Protein AF-A0A847LT95-F1 (afdb_monomer_lite)

Structure (mmCIF, N/CA/C/O backbone):
data_AF-A0A847LT95-F1
#
_entry.id   AF-A0A847LT95-F1
#
loop_
_atom_site.group_PDB
_atom_site.id
_atom_site.type_symbol
_atom_site.label_atom_id
_atom_site.label_alt_id
_atom_site.label_comp_id
_atom_site.label_asym_id
_atom_site.label_entity_id
_atom_site.label_seq_id
_atom_site.pdbx_PDB_ins_code
_atom_site.Cartn_x
_atom_site.Cartn_y
_atom_site.Cartn_z
_atom_site.occupancy
_atom_site.B_iso_or_equiv
_atom_site.auth_seq_id
_atom_site.auth_comp_id
_atom_site.auth_asym_id
_atom_site.auth_atom_id
_atom_site.pdbx_PDB_model_num
ATOM 1 N N . LYS A 1 1 ? 7.673 -4.210 -19.258 1.00 51.88 1 LYS A N 1
ATOM 2 C CA . LYS A 1 1 ? 8.351 -4.166 -17.947 1.00 51.88 1 LYS A CA 1
ATOM 3 C C . LYS A 1 1 ? 7.719 -5.284 -17.146 1.00 51.88 1 LYS A C 1
ATOM 5 O O . LYS A 1 1 ? 6.495 -5.329 -17.137 1.00 51.88 1 LYS A O 1
ATOM 10 N N . ASP A 1 2 ? 8.511 -6.212 -16.628 1.00 58.94 2 ASP A N 1
ATOM 11 C CA . ASP A 1 2 ? 7.971 -7.296 -15.812 1.00 58.94 2 ASP A CA 1
ATOM 12 C C . ASP A 1 2 ? 7.522 -6.735 -14.462 1.00 58.94 2 ASP A C 1
ATOM 14 O O . ASP A 1 2 ? 8.050 -5.722 -13.999 1.00 58.94 2 ASP A O 1
ATOM 18 N N . PHE A 1 3 ? 6.501 -7.352 -13.870 1.00 64.94 3 PHE A N 1
ATOM 19 C CA . PHE A 1 3 ? 5.917 -6.892 -12.607 1.00 64.94 3 PHE A CA 1
ATOM 20 C C . PHE A 1 3 ? 6.910 -6.979 -11.439 1.00 64.94 3 PHE A C 1
ATOM 22 O O . PHE A 1 3 ? 6.862 -6.161 -10.523 1.00 64.94 3 PHE A O 1
ATOM 29 N N . TYR A 1 4 ? 7.828 -7.944 -11.500 1.00 74.69 4 TYR A N 1
ATOM 30 C CA . TYR A 1 4 ? 8.903 -8.104 -10.533 1.00 74.69 4 TYR A CA 1
ATOM 31 C C . TYR A 1 4 ? 10.231 -7.626 -11.110 1.00 74.69 4 TYR A C 1
ATOM 33 O O . TYR A 1 4 ? 10.591 -7.947 -12.244 1.00 74.69 4 TYR A O 1
ATOM 41 N N . ALA A 1 5 ? 10.972 -6.888 -10.295 1.00 72.44 5 ALA A N 1
ATOM 42 C CA . ALA A 1 5 ? 12.370 -6.591 -10.514 1.00 72.44 5 ALA A CA 1
ATOM 43 C C . ALA A 1 5 ? 13.207 -7.872 -10.444 1.00 72.44 5 ALA A C 1
ATOM 45 O O . ALA A 1 5 ? 13.077 -8.652 -9.499 1.00 72.44 5 ALA A O 1
ATOM 46 N N . VAL A 1 6 ? 14.119 -8.037 -11.398 1.00 70.31 6 VAL A N 1
ATOM 47 C CA . VAL A 1 6 ? 15.222 -8.999 -11.314 1.00 70.31 6 VAL A CA 1
ATOM 48 C C . VAL A 1 6 ? 16.497 -8.186 -11.073 1.00 70.31 6 VAL A C 1
ATOM 50 O O . VAL A 1 6 ? 16.664 -7.122 -11.667 1.00 70.31 6 VAL A O 1
ATOM 53 N N . ASP A 1 7 ? 17.350 -8.643 -10.156 1.00 79.94 7 ASP A N 1
ATOM 54 C CA . ASP A 1 7 ? 18.668 -8.059 -9.846 1.00 79.94 7 ASP A CA 1
ATOM 55 C C . ASP A 1 7 ? 18.695 -6.622 -9.280 1.00 79.94 7 ASP A C 1
ATOM 57 O O . ASP A 1 7 ? 19.743 -5.974 -9.273 1.00 79.94 7 ASP A O 1
ATOM 61 N N . ILE A 1 8 ? 17.580 -6.116 -8.737 1.00 83.75 8 ILE A N 1
ATOM 62 C CA . ILE A 1 8 ? 17.573 -4.846 -7.988 1.00 83.75 8 ILE A CA 1
ATOM 63 C C . ILE A 1 8 ? 17.791 -5.126 -6.490 1.00 83.75 8 ILE A C 1
ATOM 65 O O . ILE A 1 8 ? 17.045 -5.916 -5.907 1.00 83.75 8 ILE A O 1
ATOM 69 N N . PRO A 1 9 ? 18.765 -4.474 -5.824 1.00 87.88 9 PRO A N 1
ATOM 70 C CA . PRO A 1 9 ? 18.975 -4.642 -4.388 1.00 87.88 9 PRO A CA 1
ATOM 71 C C . PRO A 1 9 ? 17.739 -4.259 -3.561 1.00 87.88 9 PRO A C 1
ATOM 73 O O . PRO A 1 9 ? 17.145 -3.205 -3.789 1.00 87.88 9 PRO A O 1
ATOM 76 N N . ASN A 1 10 ? 17.415 -5.040 -2.522 1.00 89.38 10 ASN A N 1
ATOM 77 C CA . ASN A 1 10 ? 16.268 -4.770 -1.635 1.00 89.38 10 ASN A CA 1
ATOM 78 C C . ASN A 1 10 ? 16.276 -3.354 -1.048 1.00 89.38 10 ASN A C 1
ATOM 80 O O . ASN A 1 10 ? 15.228 -2.737 -0.935 1.00 89.38 10 ASN A O 1
ATOM 84 N N . ARG A 1 11 ? 17.454 -2.796 -0.739 1.00 89.88 11 ARG A N 1
ATOM 85 C CA . ARG A 1 11 ? 17.579 -1.412 -0.252 1.00 89.88 11 ARG A CA 1
ATOM 86 C C . ARG A 1 11 ? 17.032 -0.381 -1.243 1.00 89.88 11 ARG A C 1
ATOM 88 O O . ARG A 1 11 ? 16.488 0.631 -0.825 1.00 89.88 11 ARG A O 1
ATOM 95 N N . GLN A 1 12 ? 17.207 -0.620 -2.542 1.00 88.88 12 GLN A N 1
ATOM 96 C CA . GLN A 1 12 ? 16.684 0.258 -3.585 1.00 88.88 12 GLN A CA 1
ATOM 97 C C . GLN A 1 12 ? 15.182 0.035 -3.781 1.00 88.88 12 GLN A C 1
ATOM 99 O O . GLN A 1 12 ? 14.446 1.008 -3.883 1.00 88.88 12 GLN A O 1
ATOM 104 N N . LEU A 1 13 ? 14.729 -1.224 -3.767 1.00 91.06 13 LEU A N 1
ATOM 105 C CA . LEU A 1 13 ? 13.301 -1.558 -3.830 1.00 91.06 13 LEU A CA 1
ATOM 106 C C . LEU A 1 13 ? 12.526 -0.987 -2.640 1.00 91.06 13 LEU A C 1
ATOM 108 O O . LEU A 1 13 ? 11.422 -0.497 -2.803 1.00 91.06 13 LEU A O 1
ATOM 112 N N . ALA A 1 14 ? 13.117 -0.958 -1.453 1.00 92.94 14 ALA A N 1
ATOM 113 C CA . ALA A 1 14 ? 12.471 -0.394 -0.280 1.00 92.94 14 ALA A CA 1
ATOM 114 C C . ALA A 1 14 ? 12.296 1.138 -0.347 1.00 92.94 14 ALA A C 1
ATOM 116 O O . ALA A 1 14 ? 11.519 1.689 0.425 1.00 92.94 14 ALA A O 1
ATOM 117 N N . GLY A 1 15 ? 12.959 1.837 -1.276 1.00 91.19 15 GLY A N 1
ATOM 118 C CA . GLY A 1 15 ? 12.658 3.245 -1.578 1.00 91.19 15 GLY A CA 1
ATOM 119 C C . GLY A 1 15 ? 11.334 3.437 -2.329 1.00 91.19 15 GLY A C 1
ATOM 120 O O . GLY A 1 15 ? 10.868 4.559 -2.500 1.00 91.19 15 GLY A O 1
ATOM 121 N N . GLU A 1 16 ? 10.717 2.344 -2.770 1.00 91.06 16 GLU A N 1
ATOM 122 C CA . GLU A 1 16 ? 9.406 2.310 -3.393 1.00 91.06 16 GLU A CA 1
ATOM 123 C C . GLU A 1 16 ? 8.365 1.813 -2.381 1.00 91.06 16 GLU A C 1
ATOM 125 O O . GLU A 1 16 ? 8.414 0.667 -1.923 1.00 91.06 16 GLU A O 1
ATOM 130 N N . TRP A 1 17 ? 7.417 2.674 -2.010 1.00 94.06 17 TRP A N 1
ATOM 131 C CA . TRP A 1 17 ? 6.464 2.386 -0.940 1.00 94.06 17 TRP A CA 1
ATOM 132 C C . TRP A 1 17 ? 5.117 3.095 -1.118 1.00 94.06 17 TRP A C 1
ATOM 134 O O . TRP A 1 17 ? 4.995 4.064 -1.865 1.00 94.06 17 TRP A O 1
ATOM 144 N N . VAL A 1 18 ? 4.107 2.607 -0.395 1.00 95.31 18 VAL A N 1
ATOM 145 C CA . VAL A 1 18 ? 2.796 3.256 -0.228 1.00 95.31 18 VAL A CA 1
ATOM 146 C C . VAL A 1 18 ? 2.416 3.319 1.240 1.00 95.31 18 VAL A C 1
ATOM 148 O O . VAL A 1 18 ? 2.690 2.386 1.997 1.00 95.31 18 VAL A O 1
ATOM 151 N N . ASP A 1 19 ? 1.744 4.405 1.611 1.00 97.12 19 ASP A N 1
ATOM 152 C CA . ASP A 1 19 ? 1.209 4.606 2.950 1.00 97.12 19 ASP A CA 1
ATOM 153 C C . ASP A 1 19 ? -0.305 4.381 2.962 1.00 97.12 19 ASP A C 1
ATOM 155 O O . ASP A 1 19 ? -1.037 4.940 2.141 1.00 97.12 19 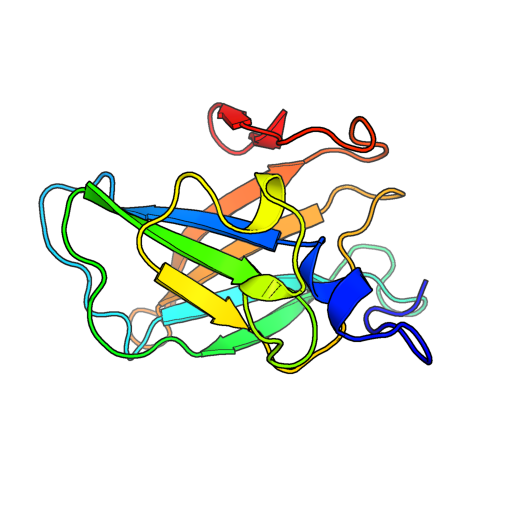ASP A O 1
ATOM 159 N N . PHE A 1 20 ? -0.782 3.621 3.946 1.00 96.94 20 PHE A N 1
ATOM 160 C CA . PHE A 1 20 ? -2.193 3.575 4.318 1.00 96.94 20 PHE A CA 1
ATOM 161 C C . PHE A 1 20 ? -2.370 4.166 5.709 1.00 96.94 20 PHE A C 1
ATOM 163 O O . PHE A 1 20 ? -1.595 3.891 6.624 1.00 96.94 20 PHE A O 1
ATOM 170 N N . TYR A 1 21 ? -3.415 4.970 5.873 1.00 97.31 21 TYR A N 1
ATOM 171 C CA . TYR A 1 21 ? -3.741 5.646 7.121 1.00 97.31 21 TYR A CA 1
ATOM 172 C C . TYR A 1 21 ? -5.176 5.324 7.519 1.00 97.31 21 TYR A C 1
ATOM 174 O O . TYR A 1 21 ? -6.099 5.505 6.723 1.00 97.31 21 TYR A O 1
ATOM 182 N N . ASN A 1 22 ? -5.376 4.874 8.757 1.00 97.56 22 ASN A N 1
ATOM 183 C CA . ASN A 1 22 ? -6.714 4.679 9.296 1.00 97.56 22 ASN A CA 1
ATOM 184 C C . ASN A 1 22 ? -7.311 6.031 9.719 1.00 97.56 22 ASN A C 1
ATOM 186 O O . ASN A 1 22 ? -7.162 6.465 10.863 1.00 97.56 22 ASN A O 1
ATOM 190 N N . SER A 1 23 ? -8.007 6.679 8.782 1.00 95.81 23 SER A N 1
ATOM 191 C CA . SER A 1 23 ? -8.778 7.911 9.005 1.00 95.81 23 SER A CA 1
ATOM 192 C C . SER A 1 23 ? -10.183 7.672 9.567 1.00 95.81 23 SER A C 1
ATOM 194 O O . SER A 1 23 ? -10.942 8.626 9.744 1.00 95.81 23 SER A O 1
ATOM 196 N N . GLY A 1 24 ? -10.555 6.413 9.816 1.00 95.75 24 GLY A N 1
ATOM 197 C CA . GLY A 1 24 ? -11.850 6.052 10.374 1.00 95.75 24 GLY A CA 1
ATOM 198 C C . GLY A 1 24 ? -11.983 6.414 11.853 1.00 95.75 24 GLY A C 1
ATOM 199 O O . GLY A 1 24 ? -11.077 6.948 12.485 1.00 95.75 24 GLY A O 1
ATOM 200 N N . SER A 1 25 ? -13.135 6.085 12.432 1.00 97.00 25 SER A N 1
ATOM 201 C CA . SER A 1 25 ? -13.421 6.294 13.858 1.00 97.00 25 SER A CA 1
ATOM 202 C C . SER A 1 25 ? -13.188 5.052 14.725 1.00 97.00 25 SER A C 1
ATOM 204 O O . SER A 1 25 ? -13.408 5.103 15.934 1.00 97.00 25 SER A O 1
ATOM 206 N N . THR A 1 26 ? -12.769 3.929 14.130 1.00 97.44 26 THR A N 1
ATOM 207 C CA . THR A 1 26 ? -12.565 2.652 14.832 1.00 97.44 26 THR A CA 1
ATOM 208 C C . THR A 1 26 ? -11.290 1.944 14.383 1.00 97.44 26 THR A C 1
ATOM 210 O O . THR A 1 26 ? -10.786 2.163 13.280 1.00 97.44 26 THR A O 1
ATOM 213 N N . ASN A 1 27 ? -10.742 1.111 15.269 1.00 97.44 27 ASN A N 1
ATOM 214 C CA . ASN A 1 27 ? -9.595 0.269 14.950 1.00 97.44 27 ASN A CA 1
ATOM 215 C C . ASN A 1 27 ? -9.992 -0.751 13.876 1.00 97.44 27 ASN A C 1
ATOM 217 O O . ASN A 1 27 ? -11.084 -1.317 13.938 1.00 97.44 27 ASN A O 1
ATOM 221 N N . ILE A 1 28 ? -9.094 -1.014 12.927 1.00 95.25 28 ILE A N 1
ATOM 222 C CA . ILE A 1 28 ? -9.327 -1.980 11.852 1.00 95.25 28 ILE A CA 1
ATOM 223 C C . ILE A 1 28 ? -8.524 -3.242 12.155 1.00 95.25 28 ILE A C 1
ATOM 225 O O . ILE A 1 28 ? -7.301 -3.180 12.269 1.00 95.25 28 ILE A O 1
ATOM 229 N N . VAL A 1 29 ? -9.210 -4.378 12.282 1.00 96.50 29 VAL A N 1
ATOM 230 C CA . VAL A 1 29 ? -8.568 -5.700 12.309 1.00 96.50 29 VAL A CA 1
ATOM 231 C C . VAL A 1 29 ? -8.146 -6.041 10.884 1.00 96.50 29 VAL A C 1
ATOM 233 O O . VAL A 1 29 ? -8.971 -6.006 9.973 1.00 96.50 29 VAL A O 1
ATOM 236 N N . MET A 1 30 ? -6.863 -6.328 10.696 1.00 96.81 30 MET A N 1
ATOM 237 C CA . MET A 1 30 ? -6.241 -6.448 9.379 1.00 96.81 30 MET A CA 1
ATOM 238 C C . MET A 1 30 ? -6.046 -7.903 8.929 1.00 96.81 30 MET A C 1
ATOM 240 O O . MET A 1 30 ? -5.581 -8.116 7.818 1.00 96.81 30 MET A O 1
ATOM 244 N N . ASP A 1 31 ? -6.414 -8.889 9.752 1.00 96.88 31 ASP A N 1
ATOM 245 C CA . ASP A 1 31 ? -6.142 -10.318 9.506 1.00 96.88 31 ASP A CA 1
ATOM 246 C C . ASP A 1 31 ? -6.775 -10.868 8.209 1.00 96.88 31 ASP A C 1
ATOM 248 O O . ASP A 1 31 ? -6.241 -11.794 7.604 1.00 96.88 31 ASP A O 1
ATOM 252 N N . ASP A 1 32 ? -7.889 -10.279 7.757 1.00 96.75 32 ASP A N 1
ATOM 253 C CA . ASP A 1 32 ? -8.561 -10.618 6.490 1.00 96.75 32 ASP A CA 1
ATOM 254 C C . ASP A 1 32 ? -8.266 -9.603 5.364 1.00 96.75 32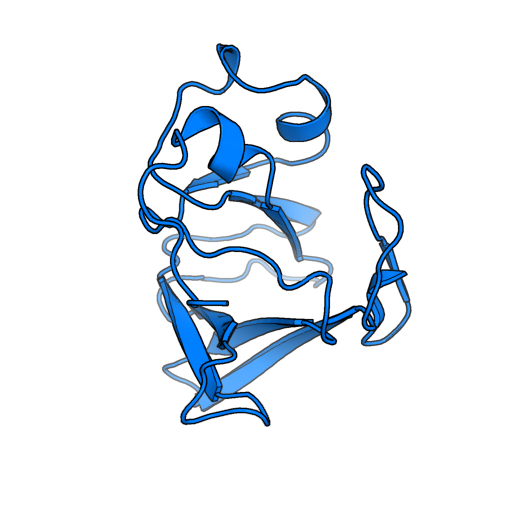 ASP A C 1
ATOM 256 O O . ASP A 1 32 ? -8.856 -9.673 4.279 1.00 96.75 32 ASP A O 1
ATOM 260 N N . VAL A 1 33 ? -7.380 -8.634 5.614 1.00 97.69 33 VAL A N 1
ATOM 261 C CA . VAL A 1 33 ? -7.056 -7.547 4.687 1.00 97.69 33 VAL A CA 1
ATOM 262 C C . VAL A 1 33 ? -5.809 -7.885 3.888 1.00 97.69 33 VAL A C 1
ATOM 264 O O . VAL A 1 33 ? -4.820 -8.401 4.406 1.00 97.69 33 VAL A O 1
ATOM 267 N N . VAL A 1 34 ? -5.849 -7.548 2.603 1.00 97.44 34 VAL A N 1
ATOM 268 C CA . VAL A 1 34 ? -4.794 -7.888 1.654 1.00 97.44 34 VAL A CA 1
ATOM 269 C C . VAL A 1 34 ? -4.471 -6.704 0.764 1.00 97.44 34 VAL A C 1
ATOM 271 O O . VAL A 1 34 ? -5.371 -6.022 0.265 1.00 97.44 34 VAL A O 1
ATOM 274 N N . LEU A 1 35 ? -3.179 -6.493 0.529 1.00 96.69 35 LEU A N 1
ATOM 275 C CA . LEU A 1 35 ? -2.677 -5.517 -0.423 1.00 96.69 35 LEU A CA 1
ATOM 276 C C . LEU A 1 35 ? -2.720 -6.081 -1.843 1.00 96.69 35 LEU A C 1
ATOM 278 O O . LEU A 1 35 ? -2.137 -7.129 -2.130 1.00 96.69 35 LEU A O 1
ATOM 282 N N . TYR A 1 36 ? -3.344 -5.332 -2.743 1.00 95.88 36 TYR A N 1
ATOM 283 C CA . TYR A 1 36 ? -3.389 -5.602 -4.173 1.00 95.88 36 TYR A CA 1
ATOM 284 C C . TYR A 1 36 ? -2.820 -4.439 -4.969 1.00 95.88 36 TYR A C 1
ATOM 286 O O . TYR A 1 36 ? -3.071 -3.280 -4.643 1.00 95.88 36 TYR A O 1
ATOM 294 N N . HIS A 1 37 ? -2.084 -4.749 -6.033 1.00 93.25 37 HIS A N 1
ATOM 295 C CA . HIS A 1 37 ? -1.534 -3.765 -6.965 1.00 93.25 37 HIS A CA 1
ATOM 296 C C . HIS A 1 37 ? -1.954 -4.083 -8.396 1.00 93.25 37 HIS A C 1
ATOM 298 O O . HIS A 1 37 ? -2.165 -5.249 -8.751 1.00 93.25 37 HIS A O 1
ATOM 304 N N . MET A 1 38 ? -2.064 -3.048 -9.224 1.00 93.38 38 MET A N 1
ATOM 305 C CA . MET A 1 38 ? -2.315 -3.203 -10.650 1.00 93.38 38 MET A CA 1
ATOM 306 C C . MET A 1 38 ? -1.017 -3.576 -11.377 1.00 93.38 38 MET A C 1
ATOM 308 O O . MET A 1 38 ? -0.157 -2.742 -11.639 1.00 93.38 38 MET A O 1
ATOM 312 N N . ALA A 1 39 ? -0.875 -4.847 -11.739 1.00 89.56 39 ALA A N 1
ATOM 313 C CA . ALA A 1 39 ? 0.281 -5.352 -12.465 1.00 89.56 39 ALA A CA 1
ATOM 314 C C . ALA A 1 39 ? 0.073 -5.263 -13.976 1.00 89.56 39 ALA A C 1
ATOM 316 O O . ALA A 1 39 ? -0.988 -5.616 -14.481 1.00 89.56 39 ALA A O 1
ATOM 317 N N . TYR A 1 40 ? 1.116 -4.894 -14.716 1.00 87.69 40 TYR A N 1
ATOM 318 C CA . TYR A 1 40 ? 1.097 -4.884 -16.178 1.00 87.69 40 TYR A CA 1
ATOM 319 C C . TYR A 1 40 ? 2.131 -5.864 -16.714 1.00 87.69 40 TYR A C 1
ATOM 321 O O . TYR A 1 40 ? 3.304 -5.789 -16.354 1.00 87.69 40 TYR A O 1
ATOM 329 N N . THR A 1 41 ? 1.713 -6.747 -17.617 1.00 83.62 41 THR A N 1
ATOM 330 C CA . THR A 1 41 ? 2.614 -7.651 -18.345 1.00 83.62 41 THR A CA 1
ATOM 331 C C . THR A 1 41 ? 2.401 -7.506 -19.847 1.00 83.62 41 THR A C 1
ATOM 333 O O . THR A 1 41 ? 1.487 -6.808 -20.297 1.00 83.62 41 THR A O 1
ATOM 336 N N . ARG A 1 42 ? 3.242 -8.165 -20.651 1.00 84.88 42 ARG A N 1
ATOM 337 C CA . ARG A 1 42 ? 3.059 -8.198 -22.108 1.00 84.88 42 ARG A CA 1
ATOM 338 C C . ARG A 1 42 ? 1.722 -8.846 -22.487 1.00 84.88 42 ARG A C 1
ATOM 340 O O . ARG A 1 42 ? 1.074 -8.403 -23.429 1.00 84.88 42 ARG A O 1
ATOM 347 N N . GLU A 1 43 ? 1.308 -9.862 -21.739 1.00 88.38 43 GLU A N 1
ATOM 348 C CA . GLU A 1 43 ? 0.072 -10.622 -21.933 1.00 88.38 43 GLU A CA 1
ATOM 349 C C . GLU A 1 43 ? -1.151 -9.891 -21.362 1.00 88.38 43 GLU A C 1
ATOM 351 O O . GLU A 1 43 ? -2.276 -10.118 -21.811 1.00 88.38 43 GLU A O 1
ATOM 356 N N . LYS A 1 44 ? -0.941 -9.012 -20.374 1.00 87.88 44 LYS A N 1
ATOM 357 C CA . LYS A 1 44 ? -1.975 -8.217 -19.697 1.00 87.88 44 LYS A CA 1
ATOM 358 C C . LYS A 1 44 ? -1.672 -6.716 -19.812 1.00 87.88 44 LYS A C 1
ATOM 360 O O . LYS A 1 44 ? -1.426 -6.052 -18.804 1.00 87.88 44 LYS A O 1
ATOM 365 N N . PRO A 1 45 ? -1.719 -6.138 -21.028 1.00 87.12 45 PRO A N 1
ATOM 366 C CA . PRO A 1 45 ? -1.353 -4.736 -21.250 1.00 87.12 45 PRO A CA 1
ATOM 367 C C . PRO A 1 45 ? -2.336 -3.734 -20.623 1.00 87.12 45 PRO A C 1
ATOM 369 O O . PRO A 1 45 ? -1.967 -2.581 -20.408 1.00 87.12 45 PRO A O 1
ATOM 372 N N . ASN A 1 46 ? -3.562 -4.176 -20.318 1.00 88.69 46 ASN A N 1
ATOM 373 C CA . ASN A 1 46 ? -4.597 -3.377 -19.651 1.00 88.69 46 ASN A CA 1
ATOM 374 C C . ASN A 1 46 ? -4.571 -3.508 -18.120 1.00 88.69 46 ASN A C 1
ATOM 376 O O . ASN A 1 46 ? -5.417 -2.921 -17.453 1.00 88.69 46 ASN A O 1
ATOM 380 N N . GLY A 1 47 ? -3.619 -4.267 -17.577 1.00 89.75 47 GLY A N 1
ATOM 381 C CA . GLY A 1 47 ? -3.482 -4.488 -16.146 1.00 89.75 47 GLY A CA 1
ATOM 382 C C . GLY A 1 47 ? -4.234 -5.720 -15.638 1.00 89.75 47 GLY A C 1
ATOM 383 O O . GLY A 1 47 ? -5.253 -6.140 -16.192 1.00 89.75 47 GLY A O 1
ATOM 384 N N . GLU A 1 48 ? -3.717 -6.310 -14.568 1.00 93.69 48 GLU A N 1
ATOM 385 C CA . GLU A 1 48 ? -4.397 -7.301 -13.744 1.00 93.69 48 GLU A CA 1
ATOM 386 C C . GLU A 1 48 ? -4.101 -7.049 -12.263 1.00 93.69 48 GLU A C 1
ATOM 388 O O . GLU A 1 48 ? -2.978 -6.723 -11.884 1.00 93.69 48 GLU A O 1
ATOM 393 N N . TRP A 1 49 ? -5.105 -7.223 -11.406 1.00 93.75 49 TRP A N 1
ATOM 394 C CA . TRP A 1 49 ? -4.900 -7.142 -9.965 1.00 93.75 49 TRP A CA 1
ATOM 395 C C . TRP A 1 49 ? -4.053 -8.321 -9.490 1.00 93.75 49 TRP A C 1
ATOM 397 O O . TRP A 1 49 ? -4.429 -9.482 -9.675 1.00 93.75 49 TRP A O 1
ATOM 407 N N . LYS A 1 50 ? -2.919 -8.021 -8.859 1.00 92.88 50 LYS A N 1
ATOM 408 C CA . LYS A 1 50 ? -2.066 -9.008 -8.202 1.00 92.88 50 LYS A CA 1
ATOM 409 C C . LYS A 1 50 ? -2.072 -8.799 -6.710 1.00 92.88 50 LYS A C 1
ATOM 411 O O . LYS A 1 50 ? -1.894 -7.687 -6.224 1.00 92.88 50 LYS A O 1
ATOM 416 N N . GLU A 1 51 ? -2.232 -9.908 -6.012 1.00 93.44 51 GLU A N 1
ATOM 417 C CA . GLU A 1 51 ? -2.052 -9.967 -4.580 1.00 93.44 51 GLU A CA 1
ATOM 418 C C . GLU A 1 51 ? -0.571 -9.813 -4.227 1.00 93.44 51 GLU A C 1
ATOM 420 O O . GLU A 1 51 ? 0.291 -10.541 -4.736 1.00 93.44 51 GLU A O 1
ATOM 425 N N . VAL A 1 52 ? -0.272 -8.854 -3.359 1.00 92.31 52 VAL A N 1
ATOM 426 C CA . VAL A 1 52 ? 1.100 -8.491 -3.010 1.00 92.31 52 VAL A CA 1
ATOM 427 C C . VAL A 1 52 ? 1.463 -9.030 -1.635 1.00 92.31 52 VAL A C 1
ATOM 429 O O . VAL A 1 52 ? 2.457 -9.753 -1.526 1.00 92.31 52 VAL A O 1
ATOM 432 N N . MET A 1 53 ? 0.653 -8.719 -0.623 1.00 94.62 53 MET A N 1
ATOM 433 C CA . MET A 1 53 ? 0.958 -8.979 0.782 1.00 94.62 53 MET A CA 1
ATOM 434 C C . MET A 1 53 ? -0.320 -9.152 1.610 1.00 94.62 53 MET A C 1
ATOM 436 O O . MET A 1 53 ? -1.282 -8.405 1.435 1.00 94.62 53 MET A O 1
ATOM 440 N N . ASP A 1 54 ? -0.286 -10.097 2.544 1.00 95.56 54 ASP A N 1
ATOM 441 C CA . ASP A 1 54 ? -1.264 -10.243 3.621 1.00 95.56 54 ASP A CA 1
ATOM 442 C C . ASP A 1 54 ? -0.931 -9.319 4.794 1.00 95.56 54 ASP A C 1
ATOM 444 O O . ASP A 1 54 ? 0.241 -9.147 5.143 1.00 95.56 54 ASP A O 1
ATOM 448 N N . PHE A 1 55 ? -1.956 -8.767 5.439 1.00 96.50 55 PHE A N 1
ATOM 449 C CA . PHE A 1 55 ? -1.787 -8.063 6.703 1.00 96.50 55 PHE A CA 1
ATOM 450 C C . PHE A 1 55 ? -2.166 -8.950 7.889 1.00 96.50 55 PHE A C 1
ATOM 452 O O . PHE A 1 55 ? -2.889 -9.935 7.763 1.00 96.50 55 PHE A O 1
ATOM 459 N N . GLN A 1 56 ? -1.654 -8.580 9.060 1.00 95.44 56 GLN A N 1
ATOM 460 C CA . GLN A 1 56 ? -2.008 -9.185 10.339 1.00 95.44 56 GLN A CA 1
ATOM 461 C C . GLN A 1 56 ? -2.077 -8.104 11.417 1.00 95.44 56 GLN A C 1
ATOM 463 O O . GLN A 1 56 ? -1.419 -7.062 11.323 1.00 95.44 56 GLN A O 1
ATOM 468 N N . GLY A 1 57 ? -2.854 -8.366 12.461 1.00 96.00 57 GLY A N 1
ATOM 469 C CA . GLY A 1 57 ? -2.978 -7.511 13.628 1.00 96.00 57 GLY A CA 1
ATOM 470 C C . GLY A 1 57 ? -4.039 -6.430 13.461 1.00 96.00 57 GLY A C 1
ATOM 471 O O . GLY A 1 57 ? -5.124 -6.648 12.924 1.00 96.00 57 GLY A O 1
ATOM 472 N N . THR A 1 58 ? -3.774 -5.251 14.012 1.00 97.50 58 THR A N 1
ATOM 473 C CA . THR A 1 58 ? -4.758 -4.167 14.080 1.00 97.50 58 THR A CA 1
ATOM 474 C C . THR A 1 58 ? -4.105 -2.838 13.751 1.00 97.50 58 THR A C 1
ATOM 476 O O . THR A 1 58 ? -3.126 -2.454 14.388 1.00 97.50 58 THR A O 1
ATOM 479 N N . LEU A 1 59 ? -4.688 -2.105 12.803 1.00 97.81 59 LEU A N 1
ATOM 480 C CA . LEU A 1 59 ? -4.323 -0.721 12.534 1.00 97.81 59 LEU A CA 1
ATOM 481 C C . LEU A 1 59 ? -5.242 0.194 13.347 1.00 97.81 59 LEU A C 1
ATOM 483 O O . LEU A 1 59 ? -6.429 0.360 13.038 1.00 97.81 59 LEU A O 1
ATOM 487 N N . ALA A 1 60 ? -4.707 0.756 14.431 1.00 98.38 60 ALA A N 1
ATOM 488 C CA . ALA A 1 60 ? -5.483 1.617 15.315 1.00 98.38 60 ALA A CA 1
ATOM 489 C C . ALA A 1 60 ? -5.912 2.923 14.624 1.00 98.38 60 ALA A C 1
ATOM 491 O O . ALA A 1 60 ? -5.315 3.349 13.634 1.00 98.38 60 ALA A O 1
ATOM 492 N N . VAL A 1 61 ? -6.961 3.559 15.149 1.00 98.25 61 VAL A N 1
ATOM 493 C CA . VAL A 1 61 ? -7.426 4.867 14.659 1.00 98.25 61 VAL A CA 1
ATOM 494 C C . VAL A 1 61 ? -6.289 5.877 14.673 1.00 98.25 61 VAL A C 1
ATOM 496 O O . VAL A 1 61 ? -5.556 5.994 15.657 1.00 98.25 61 VAL A O 1
ATOM 499 N N . GLY A 1 62 ? -6.159 6.627 13.582 1.00 98.06 62 GLY A N 1
ATOM 500 C CA . GLY A 1 62 ? -5.146 7.662 13.450 1.00 98.06 62 GLY A CA 1
ATOM 501 C C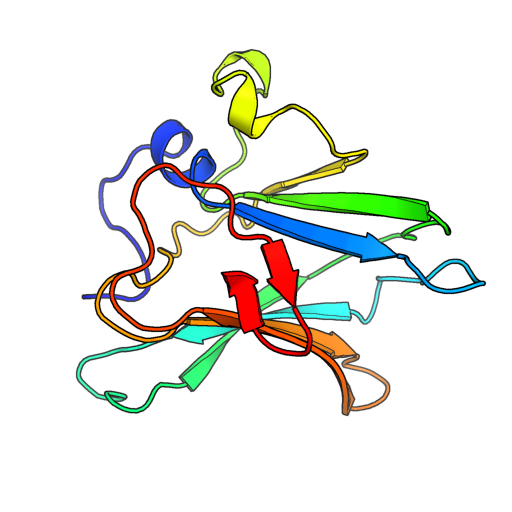 . GLY A 1 62 ? -3.723 7.125 13.304 1.00 98.06 62 GLY A C 1
ATOM 502 O O . GLY A 1 62 ? -2.781 7.903 13.446 1.00 98.06 62 GLY A O 1
ATOM 503 N N . LYS A 1 63 ? -3.564 5.823 13.039 1.00 98.38 63 LYS A N 1
ATOM 504 C CA . LYS A 1 63 ? -2.279 5.187 12.752 1.00 98.38 63 LYS A CA 1
ATOM 505 C C . LYS A 1 63 ? -2.097 4.910 11.273 1.00 98.38 63 LYS A C 1
ATOM 507 O O . LYS A 1 63 ? -3.057 4.757 10.516 1.00 98.38 63 LYS A O 1
ATOM 512 N N . SER A 1 64 ? -0.833 4.859 10.886 1.00 97.94 64 SER A N 1
ATOM 513 C CA . SER A 1 64 ? -0.378 4.664 9.517 1.00 97.94 64 SER A CA 1
ATOM 514 C C . SER A 1 64 ? 0.558 3.473 9.395 1.00 97.94 64 SER A C 1
ATOM 516 O O . SER A 1 64 ? 1.279 3.116 10.328 1.00 97.94 64 SER A O 1
ATOM 518 N N . VAL A 1 65 ? 0.564 2.877 8.213 1.00 97.75 65 VAL A N 1
ATOM 519 C CA . VAL A 1 65 ? 1.505 1.834 7.831 1.00 97.75 65 VAL A CA 1
ATOM 520 C C . VAL A 1 65 ? 2.086 2.159 6.465 1.00 97.75 65 VAL A C 1
ATOM 522 O O . VAL A 1 65 ? 1.343 2.458 5.531 1.00 97.75 65 VAL A O 1
ATOM 525 N N . ARG A 1 66 ? 3.412 2.084 6.364 1.00 97.81 66 ARG A N 1
ATOM 526 C CA . ARG A 1 66 ? 4.161 2.136 5.112 1.00 97.81 66 ARG A CA 1
ATOM 527 C C . ARG A 1 66 ? 4.514 0.734 4.669 1.00 97.81 66 ARG A C 1
ATOM 529 O O . ARG A 1 66 ? 5.095 -0.032 5.439 1.00 97.81 66 ARG A O 1
ATOM 536 N N . ILE A 1 67 ? 4.192 0.410 3.425 1.00 96.56 67 ILE A N 1
ATOM 537 C CA . ILE A 1 67 ? 4.512 -0.877 2.823 1.00 96.56 67 ILE A CA 1
ATOM 538 C C . ILE A 1 67 ? 5.573 -0.659 1.753 1.00 96.56 67 ILE A C 1
ATOM 540 O O . ILE A 1 67 ? 5.302 -0.080 0.702 1.00 96.56 67 ILE A O 1
ATOM 544 N N . HIS A 1 68 ? 6.770 -1.156 2.030 1.00 96.06 68 HIS A N 1
ATOM 545 C CA . HIS A 1 68 ? 7.930 -1.124 1.155 1.00 96.06 68 HIS A CA 1
ATOM 546 C C . HIS A 1 68 ? 7.932 -2.310 0.186 1.00 96.06 68 HIS A C 1
ATOM 548 O O . HIS A 1 68 ? 7.578 -3.444 0.541 1.00 96.06 68 HIS A O 1
ATOM 554 N N . SER A 1 69 ? 8.376 -2.069 -1.044 1.00 93.69 69 SER A N 1
ATOM 555 C CA . SER A 1 69 ? 8.717 -3.144 -1.970 1.00 93.69 69 SER A CA 1
ATOM 556 C C . SER A 1 69 ? 10.009 -3.862 -1.562 1.00 93.69 69 SER A C 1
ATOM 558 O O . SER A 1 69 ? 10.864 -3.316 -0.864 1.00 93.69 69 SER A O 1
ATOM 560 N N . GLY A 1 70 ? 10.157 -5.107 -2.013 1.00 92.00 70 GLY A N 1
ATOM 561 C CA . GLY A 1 70 ? 11.335 -5.931 -1.777 1.00 92.00 70 GLY A CA 1
ATOM 562 C C . GLY A 1 70 ? 11.336 -6.636 -0.423 1.00 92.00 70 GLY A C 1
ATOM 563 O O . GLY A 1 70 ? 10.348 -6.654 0.314 1.00 92.00 70 GLY A O 1
ATOM 564 N N . GLY A 1 71 ? 12.461 -7.290 -0.140 1.00 92.69 71 GLY A N 1
ATOM 565 C CA . GLY A 1 71 ? 12.724 -7.947 1.137 1.00 92.69 71 GLY A CA 1
ATOM 566 C C . GLY A 1 71 ? 12.969 -6.962 2.277 1.00 92.69 71 GLY A C 1
ATOM 567 O O . GLY A 1 71 ? 13.316 -5.804 2.051 1.00 92.69 71 GLY A O 1
ATOM 568 N N . GLU A 1 72 ? 12.823 -7.459 3.504 1.00 94.69 72 GLU A N 1
ATOM 569 C CA . GLU A 1 72 ? 13.103 -6.690 4.713 1.00 94.69 72 GLU A CA 1
ATOM 570 C C . GLU A 1 72 ? 14.548 -6.184 4.726 1.00 94.69 72 GLU A C 1
ATOM 572 O O . GLU A 1 72 ? 15.501 -6.924 4.462 1.00 94.69 72 GLU A O 1
ATOM 577 N N . VAL A 1 73 ? 14.698 -4.900 5.041 1.00 94.62 73 VAL A N 1
ATOM 578 C CA . VAL A 1 73 ? 15.991 -4.255 5.257 1.00 94.62 73 VAL A CA 1
ATOM 579 C C . VAL A 1 73 ? 15.936 -3.426 6.539 1.00 94.62 73 VAL A C 1
ATOM 581 O O . VAL A 1 73 ? 14.891 -2.849 6.847 1.00 94.62 73 VAL A O 1
ATOM 584 N N . PRO A 1 74 ? 17.043 -3.317 7.296 1.00 95.94 74 PRO A N 1
ATOM 585 C CA . PRO A 1 74 ? 17.074 -2.452 8.467 1.00 95.94 74 PRO A CA 1
ATOM 586 C C . PRO A 1 74 ? 16.735 -1.006 8.091 1.00 95.94 74 PRO A C 1
ATOM 588 O O . PRO A 1 74 ? 17.326 -0.459 7.159 1.00 95.94 74 PRO A O 1
ATOM 591 N N . LEU A 1 75 ? 15.841 -0.359 8.847 1.00 94.44 75 LEU A N 1
ATOM 592 C CA . LEU A 1 75 ? 15.422 1.028 8.582 1.00 94.44 75 LEU A CA 1
ATOM 593 C C . LEU A 1 75 ? 16.604 2.011 8.567 1.00 94.44 75 LEU A C 1
ATOM 595 O O . LEU A 1 75 ? 16.584 2.997 7.840 1.00 94.44 75 LEU A O 1
ATOM 599 N N . THR A 1 76 ? 17.678 1.715 9.304 1.00 94.81 76 THR A N 1
ATOM 600 C CA . THR A 1 76 ? 18.925 2.500 9.306 1.00 94.81 76 THR A CA 1
ATOM 601 C C . THR A 1 76 ? 19.674 2.492 7.969 1.00 94.81 76 THR A C 1
ATOM 603 O O . THR A 1 76 ? 20.594 3.286 7.787 1.00 94.81 76 THR A O 1
ATOM 606 N N . GLN A 1 77 ? 19.311 1.607 7.037 1.00 93.62 77 GLN A N 1
ATOM 607 C CA . GLN A 1 77 ? 19.878 1.538 5.686 1.00 93.62 77 GLN A CA 1
ATOM 608 C C . GLN A 1 77 ? 19.028 2.273 4.637 1.00 93.62 77 GLN A C 1
ATOM 610 O O . GLN A 1 77 ? 19.441 2.364 3.476 1.00 93.62 77 GLN A O 1
ATOM 615 N N . LEU A 1 78 ? 17.856 2.777 5.027 1.00 94.19 78 LEU A N 1
ATOM 616 C CA . LEU A 1 78 ? 16.953 3.538 4.171 1.00 94.19 78 LEU A CA 1
ATOM 617 C C . LEU A 1 78 ? 17.218 5.041 4.284 1.00 94.19 78 LEU A C 1
ATOM 619 O O . LEU A 1 78 ? 17.824 5.515 5.247 1.00 94.19 78 LEU A O 1
ATOM 623 N N . ASN A 1 79 ? 16.766 5.810 3.291 1.00 94.06 79 ASN A N 1
ATOM 624 C CA . ASN A 1 79 ? 16.870 7.262 3.377 1.00 94.06 79 ASN A CA 1
ATOM 625 C C . ASN A 1 79 ? 15.873 7.793 4.411 1.00 94.06 79 ASN A C 1
ATOM 627 O O . ASN A 1 79 ? 14.822 7.201 4.649 1.00 94.06 79 ASN A O 1
ATOM 631 N N . GLN A 1 80 ? 16.148 8.977 4.964 1.00 94.25 80 GLN A N 1
ATOM 632 C CA . GLN A 1 80 ? 15.275 9.584 5.972 1.00 94.25 80 GLN A CA 1
ATOM 633 C C . GLN A 1 80 ? 13.818 9.734 5.490 1.00 94.25 80 GLN A C 1
ATOM 635 O O . GLN A 1 80 ? 12.882 9.563 6.271 1.00 94.25 80 GLN A O 1
ATOM 640 N N . ILE A 1 81 ? 13.620 10.031 4.201 1.00 93.25 81 ILE A N 1
ATOM 641 C CA . ILE A 1 81 ? 12.290 10.174 3.593 1.00 93.25 81 ILE A CA 1
ATOM 642 C C . ILE A 1 81 ? 11.499 8.857 3.583 1.00 93.25 81 ILE A C 1
ATOM 644 O O . ILE A 1 81 ? 10.279 8.879 3.732 1.00 93.25 81 ILE A O 1
ATOM 648 N N . ASP A 1 82 ? 12.193 7.723 3.499 1.00 94.31 82 ASP A N 1
ATOM 649 C CA . ASP A 1 82 ? 11.595 6.389 3.448 1.00 94.31 82 ASP A CA 1
ATOM 650 C C . ASP A 1 82 ? 11.179 5.898 4.842 1.00 94.31 82 ASP A C 1
ATOM 652 O O . ASP A 1 82 ? 10.307 5.039 4.948 1.00 94.31 82 ASP A O 1
ATOM 656 N N . ILE A 1 83 ? 11.721 6.487 5.915 1.00 95.31 83 ILE A N 1
ATOM 657 C CA . ILE A 1 83 ? 11.439 6.077 7.304 1.00 95.31 83 ILE A CA 1
ATOM 658 C C . ILE A 1 83 ? 10.564 7.058 8.094 1.00 95.31 83 ILE A C 1
ATOM 660 O O . ILE A 1 83 ? 10.075 6.727 9.167 1.00 95.31 83 ILE A O 1
ATOM 664 N N . THR A 1 84 ? 10.393 8.292 7.620 1.00 94.81 84 THR A N 1
ATOM 665 C CA . THR A 1 84 ? 9.720 9.341 8.404 1.00 94.81 84 THR A CA 1
ATOM 666 C C . THR A 1 84 ? 8.239 9.446 8.052 1.00 94.81 84 THR A C 1
ATOM 668 O O . THR A 1 84 ? 7.863 9.360 6.884 1.00 94.81 84 THR A O 1
ATOM 671 N N . GLY A 1 85 ? 7.413 9.751 9.057 1.00 94.38 85 GLY A N 1
ATOM 672 C CA . GLY A 1 85 ? 6.022 10.167 8.860 1.00 94.38 85 GLY A CA 1
ATOM 673 C C . GLY A 1 85 ? 4.990 9.046 8.941 1.00 94.38 85 GLY A C 1
ATOM 674 O O . GLY A 1 85 ? 3.835 9.301 8.616 1.00 94.38 85 GLY A O 1
ATOM 675 N N . VAL A 1 86 ? 5.388 7.851 9.392 1.00 97.19 86 VAL A N 1
ATOM 676 C CA . VAL A 1 86 ? 4.488 6.709 9.601 1.00 97.19 86 VAL A CA 1
ATOM 677 C C . VAL A 1 86 ? 4.729 6.008 10.941 1.00 97.19 86 VAL A C 1
ATOM 679 O O . VAL A 1 86 ? 5.785 6.176 11.548 1.00 97.19 86 VAL A O 1
ATOM 682 N N . ASP A 1 87 ? 3.750 5.230 11.411 1.00 97.88 87 ASP A N 1
ATOM 683 C CA . ASP A 1 87 ? 3.838 4.497 12.686 1.00 97.88 87 ASP A CA 1
ATOM 684 C C . ASP A 1 87 ? 4.419 3.082 12.530 1.00 97.88 87 ASP A C 1
ATOM 686 O O . ASP A 1 87 ? 5.056 2.564 13.450 1.00 97.88 87 ASP A O 1
ATOM 690 N N . HIS A 1 88 ? 4.193 2.447 11.378 1.00 97.38 88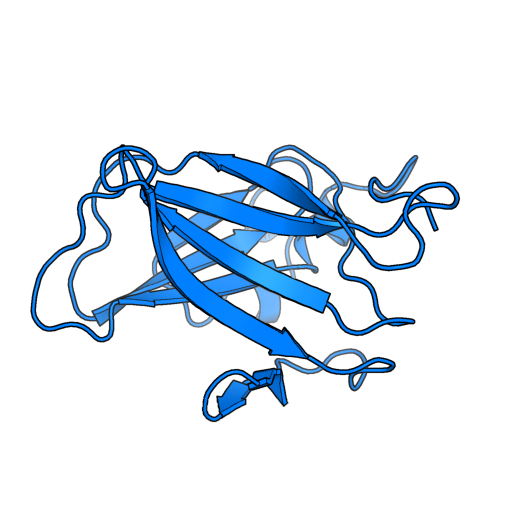 HIS A N 1
ATOM 691 C CA . HIS A 1 88 ? 4.598 1.069 11.106 1.00 97.38 88 HIS A CA 1
ATOM 692 C C . HIS A 1 88 ? 5.254 0.940 9.732 1.00 97.38 88 HIS A C 1
ATOM 694 O O . HIS A 1 88 ? 4.813 1.565 8.769 1.00 97.38 88 HIS A O 1
ATOM 700 N N . HIS A 1 89 ? 6.262 0.073 9.640 1.00 97.69 89 HIS A N 1
ATOM 701 C CA . HIS A 1 89 ? 6.931 -0.286 8.392 1.00 97.69 89 HIS A CA 1
ATOM 702 C C . HIS A 1 89 ? 6.758 -1.775 8.133 1.00 97.69 89 HIS A C 1
ATOM 704 O O . HIS A 1 89 ? 7.030 -2.593 9.010 1.00 97.69 89 HIS A O 1
ATOM 710 N N . LEU A 1 90 ? 6.329 -2.113 6.924 1.00 96.94 90 LEU A N 1
ATOM 711 C CA . LEU A 1 90 ? 6.180 -3.477 6.441 1.00 96.94 90 LEU A CA 1
ATOM 712 C C . LEU A 1 90 ? 6.921 -3.638 5.117 1.00 96.94 90 LEU A C 1
ATOM 714 O O . LEU A 1 90 ? 7.050 -2.685 4.352 1.00 96.94 90 LEU A O 1
ATOM 718 N N . PHE A 1 91 ? 7.367 -4.856 4.831 1.00 95.81 91 PHE A N 1
ATOM 719 C CA . PHE A 1 91 ? 8.040 -5.206 3.585 1.00 95.81 91 PHE A CA 1
ATOM 720 C C . PHE A 1 91 ? 7.285 -6.346 2.924 1.00 95.81 91 PHE A C 1
ATOM 722 O O . PHE A 1 91 ? 6.962 -7.344 3.565 1.00 95.81 91 PHE A O 1
ATOM 729 N N . THR A 1 92 ? 7.014 -6.212 1.632 1.00 93.94 92 THR A N 1
ATOM 730 C CA . THR A 1 92 ? 6.222 -7.218 0.904 1.00 93.94 92 THR A CA 1
ATOM 731 C C . THR A 1 92 ? 6.959 -8.531 0.660 1.00 93.94 92 THR A C 1
ATOM 733 O O . THR A 1 92 ? 6.340 -9.517 0.262 1.00 93.94 92 THR A O 1
ATOM 736 N N . GLY A 1 93 ? 8.284 -8.556 0.830 1.00 90.69 93 GLY A N 1
ATOM 737 C CA . GLY A 1 93 ? 9.124 -9.710 0.507 1.00 90.69 93 GLY A CA 1
ATOM 738 C C . GLY A 1 93 ? 9.282 -9.954 -0.997 1.00 90.69 93 GLY A C 1
ATOM 739 O O . GLY A 1 93 ? 9.958 -10.900 -1.395 1.00 90.69 93 GLY A O 1
ATOM 740 N N . LYS A 1 94 ? 8.669 -9.118 -1.844 1.00 83.94 94 LYS A N 1
ATOM 741 C CA . LYS A 1 94 ? 8.631 -9.267 -3.301 1.00 83.94 94 LYS A CA 1
ATOM 742 C C . LYS A 1 94 ? 9.067 -7.958 -3.942 1.00 83.94 94 LYS A C 1
ATOM 744 O O . LYS A 1 94 ? 8.555 -6.903 -3.592 1.00 83.94 94 LYS A O 1
ATOM 749 N N . GLY A 1 95 ? 9.983 -8.013 -4.904 1.00 79.88 95 GLY A N 1
ATOM 750 C CA . GLY A 1 95 ? 10.470 -6.822 -5.607 1.00 79.88 95 GLY A CA 1
ATOM 751 C C . GLY A 1 95 ? 9.494 -6.299 -6.655 1.00 79.88 95 GLY A C 1
ATOM 752 O O . GLY A 1 95 ? 9.854 -6.230 -7.824 1.00 79.88 95 GLY A O 1
ATOM 753 N N . TYR A 1 96 ? 8.248 -6.007 -6.283 1.00 78.81 96 TYR A N 1
ATOM 754 C CA . TYR A 1 96 ? 7.296 -5.400 -7.214 1.00 78.81 96 TYR A CA 1
ATOM 755 C C . TYR A 1 96 ? 7.698 -3.942 -7.483 1.00 78.81 96 TYR A C 1
ATOM 757 O O . TYR A 1 96 ? 8.163 -3.258 -6.579 1.00 78.81 96 TYR A O 1
ATOM 765 N N . ILE A 1 97 ? 7.551 -3.460 -8.712 1.00 78.56 97 ILE A N 1
ATOM 766 C CA . ILE A 1 97 ? 7.921 -2.079 -9.053 1.00 78.56 97 ILE A CA 1
ATOM 767 C C . ILE A 1 97 ? 6.663 -1.274 -9.352 1.00 78.56 97 ILE A C 1
ATOM 769 O O . ILE A 1 97 ? 5.842 -1.711 -10.164 1.00 78.56 97 ILE A O 1
ATOM 773 N N . TRP A 1 98 ? 6.554 -0.081 -8.772 1.00 84.75 98 TRP A N 1
ATOM 774 C CA . TRP A 1 98 ? 5.513 0.877 -9.144 1.00 84.75 98 TRP A CA 1
ATOM 775 C C . TRP A 1 98 ? 5.717 1.349 -10.583 1.00 84.75 98 TRP A C 1
ATOM 777 O O . TRP A 1 98 ? 6.814 1.718 -11.022 1.00 84.75 98 TRP A O 1
ATOM 787 N N . ASN A 1 99 ? 4.662 1.279 -11.386 1.00 85.62 99 ASN A N 1
ATOM 788 C CA . ASN A 1 99 ? 4.774 1.547 -12.806 1.00 85.62 99 ASN A CA 1
ATOM 789 C C . ASN A 1 99 ? 4.779 3.052 -13.081 1.00 85.62 99 ASN A C 1
ATOM 791 O O . ASN A 1 99 ? 3.752 3.702 -12.964 1.00 85.62 99 ASN A O 1
ATOM 795 N N . ASN A 1 100 ? 5.909 3.603 -13.526 1.00 86.44 100 ASN A N 1
ATOM 796 C CA . ASN A 1 100 ? 5.984 5.018 -13.918 1.00 86.44 100 ASN A CA 1
ATOM 797 C C . ASN A 1 100 ? 5.516 5.280 -15.359 1.00 86.44 100 ASN A C 1
ATOM 799 O O . ASN A 1 100 ? 5.283 6.421 -15.732 1.00 86.44 100 ASN A O 1
ATOM 803 N N . SER A 1 101 ? 5.401 4.252 -16.205 1.00 88.56 101 SER A N 1
ATOM 804 C CA . SER A 1 101 ? 5.040 4.397 -17.632 1.00 88.56 101 SER A CA 1
ATOM 805 C C . SER A 1 101 ? 3.545 4.215 -17.919 1.00 88.56 101 SER A C 1
ATOM 807 O O . SER A 1 101 ? 3.089 4.398 -19.048 1.00 88.56 101 SER A O 1
ATOM 809 N N . LYS A 1 102 ? 2.788 3.801 -16.904 1.00 90.31 102 LYS A N 1
ATOM 810 C CA . LYS A 1 102 ? 1.344 3.560 -16.923 1.00 90.31 102 LYS A CA 1
ATOM 811 C C . LYS A 1 102 ? 0.756 4.154 -15.650 1.00 90.31 102 LYS A C 1
ATOM 813 O O . LYS A 1 102 ? 1.496 4.427 -14.715 1.00 90.31 102 LYS A O 1
ATOM 818 N N . SER A 1 103 ? -0.560 4.323 -15.609 1.00 92.06 103 SER A N 1
ATOM 819 C CA . SER A 1 103 ? -1.222 4.531 -14.324 1.00 92.06 103 SER A CA 1
ATOM 820 C C . SER A 1 103 ? -0.993 3.314 -13.437 1.00 92.06 103 SER A C 1
ATOM 822 O O . SER A 1 103 ? -1.089 2.187 -13.925 1.00 92.06 103 SER A O 1
ATOM 824 N N . ASP A 1 104 ? -0.767 3.507 -12.150 1.00 92.69 104 ASP A N 1
ATOM 825 C CA . ASP A 1 104 ? -0.711 2.405 -11.191 1.00 92.69 104 ASP A CA 1
ATOM 826 C C . ASP A 1 104 ? -1.750 2.623 -10.098 1.00 92.69 104 ASP A C 1
ATOM 828 O O . ASP A 1 104 ? -2.257 3.729 -9.907 1.00 92.69 104 ASP A O 1
ATOM 832 N N . THR A 1 105 ? -2.163 1.545 -9.447 1.00 95.38 105 THR A N 1
ATOM 833 C CA . THR A 1 105 ? -3.184 1.563 -8.404 1.00 95.38 105 THR A CA 1
ATOM 834 C C . THR A 1 105 ? -2.834 0.542 -7.345 1.00 95.38 105 THR A C 1
ATOM 836 O O . THR A 1 105 ? -2.637 -0.632 -7.659 1.00 95.38 105 THR A O 1
ATOM 839 N N . ALA A 1 106 ? -2.860 0.978 -6.091 1.00 95.56 106 ALA A N 1
ATOM 840 C CA . ALA A 1 106 ? -2.889 0.081 -4.950 1.00 95.56 106 ALA A CA 1
ATOM 841 C C . ALA A 1 106 ? -4.277 0.065 -4.319 1.00 95.56 106 ALA A C 1
ATOM 843 O O . ALA A 1 106 ? -5.028 1.044 -4.380 1.00 95.56 106 ALA A O 1
ATOM 844 N N . GLY A 1 107 ? -4.615 -1.069 -3.718 1.00 96.56 107 GLY A N 1
ATOM 845 C CA . GLY A 1 107 ? -5.885 -1.265 -3.049 1.00 96.56 107 GLY A CA 1
ATOM 846 C C . GLY A 1 107 ? -5.793 -2.229 -1.883 1.00 96.56 107 GLY A C 1
ATOM 847 O O . GLY A 1 107 ? -4.999 -3.168 -1.894 1.00 96.56 107 GLY A O 1
ATOM 848 N N . LEU A 1 108 ? -6.661 -2.004 -0.903 1.00 97.50 108 LEU A N 1
ATOM 849 C CA . LEU A 1 108 ? -6.897 -2.912 0.209 1.00 97.50 108 LEU A CA 1
ATOM 850 C C . LEU A 1 108 ? -8.198 -3.667 -0.035 1.00 97.50 108 LEU A C 1
ATOM 852 O O . LEU A 1 108 ? -9.258 -3.062 -0.225 1.00 97.50 108 LEU A O 1
ATOM 856 N N . TRP A 1 109 ? -8.116 -4.990 -0.022 1.00 98.12 109 TRP A N 1
ATOM 857 C CA . TRP A 1 109 ? -9.253 -5.885 -0.196 1.00 98.12 109 TRP A CA 1
ATOM 858 C C . TRP A 1 109 ? -9.524 -6.647 1.097 1.00 98.12 109 TRP A C 1
ATOM 860 O O . TRP A 1 109 ? -8.607 -7.221 1.678 1.00 98.12 109 TRP A O 1
ATOM 870 N N . ASP A 1 110 ? -10.783 -6.676 1.523 1.00 97.25 110 ASP A N 1
ATOM 871 C CA . ASP A 1 110 ? -11.256 -7.534 2.609 1.00 97.25 110 ASP A CA 1
ATOM 872 C C . ASP A 1 110 ? -11.663 -8.890 2.013 1.00 97.25 110 ASP A C 1
ATOM 874 O O . ASP A 1 110 ? -12.656 -8.983 1.280 1.00 97.25 110 ASP A O 1
ATOM 878 N N . ARG A 1 111 ? -10.897 -9.952 2.294 1.00 95.75 111 ARG A N 1
ATOM 879 C CA . ARG A 1 111 ? -11.165 -11.301 1.763 1.00 95.75 111 ARG A CA 1
ATOM 880 C C . ARG A 1 111 ? -12.463 -11.896 2.284 1.00 95.75 111 ARG A C 1
ATOM 882 O O . ARG A 1 111 ? -13.143 -12.601 1.536 1.00 95.75 111 ARG A O 1
ATOM 889 N N . ASN A 1 112 ? -12.791 -11.631 3.540 1.00 94.38 112 ASN A N 1
ATOM 890 C CA . ASN A 1 112 ? -13.948 -12.204 4.206 1.00 94.38 112 ASN A CA 1
ATOM 891 C C . ASN A 1 112 ? -15.236 -11.577 3.660 1.00 94.38 112 ASN A C 1
ATOM 893 O O . ASN A 1 112 ? -16.139 -12.273 3.191 1.00 94.38 112 ASN A O 1
ATOM 897 N N . ARG A 1 113 ? -15.277 -10.242 3.604 1.00 95.75 113 ARG A N 1
ATOM 898 C CA . ARG A 1 113 ? -16.416 -9.484 3.064 1.00 95.75 113 ARG A CA 1
ATOM 899 C C . ARG A 1 113 ? -16.456 -9.451 1.541 1.00 95.75 113 ARG A C 1
ATOM 901 O O . ARG A 1 113 ? -17.507 -9.158 0.978 1.00 95.75 113 ARG A O 1
ATOM 908 N N . LYS A 1 114 ? -15.338 -9.753 0.879 1.00 96.44 114 LYS A N 1
ATOM 909 C CA . LYS A 1 114 ? -15.165 -9.687 -0.578 1.00 96.44 114 LYS A CA 1
ATOM 910 C C . LYS A 1 114 ? -15.486 -8.298 -1.135 1.00 96.44 114 LYS A C 1
ATOM 912 O O . LYS A 1 114 ? -16.238 -8.166 -2.102 1.00 96.44 114 LYS A O 1
ATOM 917 N N . ILE A 1 115 ? -14.915 -7.268 -0.513 1.00 97.19 115 ILE A N 1
ATOM 918 C CA . ILE A 1 115 ? -15.070 -5.872 -0.934 1.00 97.19 115 ILE A CA 1
ATOM 919 C C . ILE A 1 115 ? -13.730 -5.141 -0.932 1.00 97.19 115 ILE A C 1
ATOM 921 O O . ILE A 1 115 ? -12.835 -5.445 -0.143 1.00 97.19 115 ILE A O 1
ATOM 925 N N . TRP A 1 116 ? -13.619 -4.128 -1.792 1.00 97.06 116 TRP A N 1
ATOM 926 C CA . TRP A 1 116 ? -12.546 -3.146 -1.683 1.00 97.06 116 TRP A CA 1
ATOM 927 C C . TRP A 1 116 ? -12.825 -2.276 -0.464 1.00 97.06 116 TRP A C 1
ATOM 929 O O . TRP A 1 116 ? -13.891 -1.668 -0.377 1.00 97.06 116 TRP A O 1
ATOM 939 N N . ILE A 1 117 ? -11.867 -2.222 0.454 1.00 95.75 117 ILE A N 1
ATOM 940 C CA . ILE A 1 117 ? -11.876 -1.267 1.562 1.00 95.75 117 ILE A CA 1
ATOM 941 C C . ILE A 1 117 ? -11.525 0.107 1.007 1.00 95.75 117 ILE A C 1
ATOM 943 O O . ILE A 1 117 ? -12.202 1.089 1.295 1.00 95.75 117 ILE A O 1
ATOM 947 N N . ASP A 1 118 ? -10.466 0.157 0.199 1.00 96.06 118 ASP A N 1
ATOM 948 C CA . ASP A 1 118 ? -9.933 1.396 -0.335 1.00 96.06 118 ASP A CA 1
ATOM 949 C C . ASP A 1 118 ? -9.050 1.152 -1.562 1.00 96.06 118 ASP A C 1
ATOM 951 O O . ASP A 1 118 ? -8.478 0.068 -1.713 1.00 96.06 118 ASP A O 1
ATOM 955 N N . LYS A 1 119 ? -8.942 2.159 -2.433 1.00 96.88 119 LYS A N 1
ATOM 956 C CA . LYS A 1 119 ? -8.057 2.187 -3.604 1.00 96.88 119 LYS A CA 1
ATOM 957 C C . LYS A 1 119 ? -7.636 3.617 -3.919 1.00 96.88 119 LYS A C 1
ATOM 959 O O . LYS A 1 119 ? -8.442 4.537 -3.807 1.00 96.88 119 LYS A O 1
ATOM 964 N N . ALA A 1 120 ? -6.415 3.781 -4.412 1.00 96.75 120 ALA A N 1
ATOM 965 C CA . ALA A 1 120 ? -5.967 5.046 -4.980 1.00 96.75 120 ALA A CA 1
ATOM 966 C C . ALA A 1 120 ? -4.995 4.816 -6.142 1.00 96.75 120 ALA A C 1
ATOM 968 O O . ALA A 1 120 ? -4.194 3.877 -6.117 1.00 96.75 120 ALA A O 1
ATOM 969 N N . SER A 1 121 ? -5.077 5.678 -7.155 1.00 95.94 121 SER A N 1
ATOM 970 C CA . SER A 1 121 ? -4.294 5.568 -8.390 1.00 95.94 121 SER A CA 1
ATOM 971 C C . SER A 1 121 ? -3.477 6.823 -8.665 1.00 95.94 121 SER A C 1
ATOM 973 O O . SER A 1 121 ? -3.978 7.921 -8.459 1.00 95.94 121 SER A O 1
ATOM 975 N N . TYR A 1 122 ? -2.295 6.699 -9.258 1.00 94.88 122 TYR A N 1
ATOM 976 C CA . TYR A 1 122 ? -1.645 7.823 -9.948 1.00 94.88 122 TYR A CA 1
ATOM 977 C C . TYR A 1 122 ? -1.655 7.594 -11.464 1.00 94.88 122 TYR A C 1
ATOM 979 O O . TYR A 1 122 ? -1.800 6.463 -11.935 1.00 94.88 122 TYR A O 1
ATOM 987 N N . ASP A 1 123 ? -1.545 8.673 -12.238 1.00 95.00 123 ASP A N 1
ATOM 988 C CA . ASP A 1 123 ? -1.490 8.614 -13.703 1.00 95.00 123 ASP A CA 1
ATOM 989 C C . ASP A 1 123 ? -0.077 8.328 -14.216 1.00 95.00 123 ASP A C 1
ATOM 991 O O . ASP A 1 123 ? 0.909 8.517 -13.512 1.00 95.00 123 ASP A O 1
ATOM 995 N N . ALA A 1 124 ? 0.031 7.870 -15.464 1.00 93.31 124 ALA A N 1
ATOM 996 C CA . ALA A 1 124 ? 1.331 7.618 -16.075 1.00 93.31 124 ALA A CA 1
ATOM 997 C C . ALA A 1 124 ? 2.249 8.847 -15.980 1.00 93.31 124 ALA A C 1
ATOM 999 O O . ALA A 1 124 ? 1.801 9.982 -16.138 1.00 93.31 124 ALA A O 1
ATOM 1000 N N . TYR A 1 125 ? 3.542 8.584 -15.805 1.00 92.62 125 TYR A N 1
ATOM 1001 C CA . TYR A 1 125 ? 4.601 9.580 -15.652 1.00 92.62 125 TYR A CA 1
ATOM 1002 C C . TYR A 1 125 ? 4.423 10.457 -14.401 1.00 92.62 125 TYR A C 1
ATOM 1004 O O . TYR A 1 125 ? 4.386 11.686 -14.516 1.00 92.62 125 TYR A O 1
ATOM 1012 N N . PRO A 1 126 ? 4.319 9.850 -13.198 1.00 92.50 126 PRO A N 1
ATOM 1013 C CA . PRO A 1 126 ? 4.290 10.622 -11.965 1.00 92.50 126 PRO A CA 1
ATOM 1014 C C . PRO A 1 126 ? 5.603 11.409 -11.798 1.00 92.50 126 PRO A C 1
ATOM 1016 O O . PRO A 1 126 ? 6.647 10.992 -12.313 1.00 92.50 126 PRO A O 1
ATOM 1019 N N . PRO A 1 127 ? 5.591 12.536 -11.068 1.00 89.75 127 PRO A N 1
ATOM 1020 C CA . PRO A 1 127 ? 6.806 13.289 -10.788 1.00 89.75 127 PRO A CA 1
ATOM 1021 C C . PRO A 1 127 ? 7.827 12.429 -10.027 1.00 89.75 127 PRO A C 1
ATOM 1023 O O . PRO A 1 127 ? 7.542 11.901 -8.952 1.00 89.75 127 PRO A O 1
ATOM 1026 N N . GLU A 1 128 ? 9.039 12.315 -10.570 1.00 85.25 128 GLU A N 1
ATOM 1027 C CA . GLU A 1 128 ? 10.096 11.504 -9.964 1.00 85.25 128 GLU A CA 1
ATOM 1028 C C . GLU A 1 128 ? 10.578 12.091 -8.627 1.00 85.25 128 GLU A C 1
ATOM 1030 O O . GLU A 1 128 ? 10.755 13.304 -8.471 1.00 85.25 128 GLU A O 1
ATOM 1035 N N . GLY A 1 129 ? 10.805 11.215 -7.642 1.00 84.00 129 GLY A N 1
ATOM 1036 C CA . GLY A 1 129 ? 11.340 11.592 -6.330 1.00 84.00 129 GLY A CA 1
ATOM 1037 C C . GLY A 1 129 ? 10.388 12.432 -5.470 1.00 84.00 129 GLY A C 1
ATOM 1038 O O . GLY A 1 129 ? 10.843 13.145 -4.571 1.00 84.00 129 GLY A O 1
ATOM 1039 N N . LYS A 1 130 ? 9.080 12.396 -5.749 1.00 89.44 130 LYS A N 1
ATOM 1040 C CA . LYS A 1 130 ? 8.049 13.087 -4.966 1.00 89.44 130 LYS A CA 1
ATOM 1041 C C . LYS A 1 130 ? 7.128 12.096 -4.267 1.00 89.44 130 LYS A C 1
ATOM 1043 O O . LYS A 1 130 ? 6.789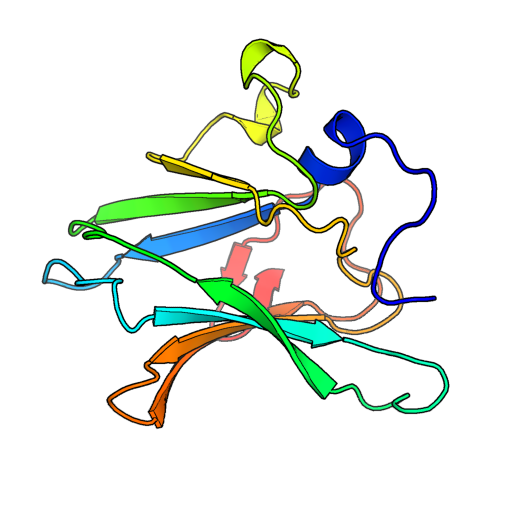 11.054 -4.813 1.00 89.44 130 LYS A O 1
ATOM 1048 N N . ILE A 1 131 ? 6.690 12.473 -3.068 1.00 92.69 131 ILE A N 1
ATOM 1049 C CA . ILE A 1 131 ? 5.606 11.787 -2.366 1.00 92.69 131 ILE A CA 1
ATOM 1050 C C . ILE A 1 131 ? 4.293 12.326 -2.926 1.00 92.69 131 ILE A C 1
ATOM 1052 O O . ILE A 1 131 ? 3.983 13.505 -2.728 1.00 92.69 131 ILE A O 1
ATOM 1056 N N . LEU A 1 132 ? 3.544 11.464 -3.609 1.00 94.56 132 LEU A N 1
ATOM 1057 C CA . LEU A 1 132 ? 2.205 11.782 -4.092 1.00 94.56 132 LEU A CA 1
ATOM 1058 C C . LEU A 1 132 ? 1.219 11.771 -2.924 1.00 94.56 132 LEU A C 1
ATOM 1060 O O . LEU A 1 132 ? 1.295 10.916 -2.039 1.00 94.56 132 LEU A O 1
ATOM 1064 N N . LYS A 1 133 ? 0.281 12.716 -2.915 1.00 95.06 133 LYS A N 1
ATOM 1065 C CA . LYS A 1 133 ? -0.749 12.823 -1.879 1.00 95.06 133 LYS A CA 1
ATOM 1066 C C . LYS A 1 133 ? -2.113 12.501 -2.450 1.00 95.06 133 LYS A C 1
ATOM 1068 O O . LYS A 1 133 ? -2.408 12.762 -3.613 1.00 95.06 133 LYS A O 1
ATOM 1073 N N . ARG A 1 134 ? -2.972 11.953 -1.596 1.00 95.56 134 ARG A N 1
ATOM 1074 C CA . ARG A 1 13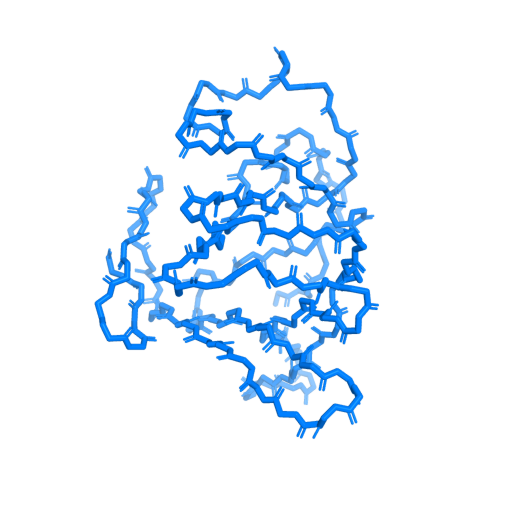4 ? -4.316 11.578 -2.007 1.00 95.56 134 ARG A CA 1
ATOM 1075 C C . ARG A 1 134 ? -5.228 12.793 -2.174 1.00 95.56 134 ARG A C 1
ATOM 1077 O O . ARG A 1 134 ? -5.341 13.620 -1.270 1.00 95.56 134 ARG A O 1
ATOM 1084 N N . TYR A 1 135 ? -5.939 12.830 -3.295 1.00 95.06 135 TYR A N 1
ATOM 1085 C CA . TYR A 1 135 ? -7.051 13.726 -3.582 1.00 95.06 135 TYR A CA 1
ATOM 1086 C C . TYR A 1 135 ? -8.183 12.932 -4.252 1.00 95.06 135 TYR A C 1
ATOM 1088 O O . TYR A 1 135 ? -8.088 12.549 -5.419 1.00 95.06 135 TYR A O 1
ATOM 1096 N N . GLY A 1 136 ? -9.246 12.632 -3.498 1.00 93.06 136 GLY A N 1
ATOM 1097 C CA . GLY A 1 136 ? -10.272 11.679 -3.939 1.00 93.06 136 GLY A CA 1
ATOM 1098 C C . GLY A 1 136 ? -9.659 10.293 -4.151 1.00 93.06 136 GLY A C 1
ATOM 1099 O O . GLY A 1 136 ? -8.944 9.808 -3.282 1.00 93.06 136 GLY A O 1
ATOM 1100 N N . ASP A 1 137 ? -9.865 9.687 -5.317 1.00 92.94 137 ASP A N 1
ATOM 1101 C CA . ASP A 1 137 ? -9.288 8.375 -5.661 1.00 92.94 137 ASP A CA 1
ATOM 1102 C C . ASP A 1 137 ? -7.930 8.474 -6.379 1.00 92.94 137 ASP A C 1
ATOM 1104 O O . ASP A 1 137 ? -7.424 7.486 -6.918 1.00 92.94 137 ASP A O 1
ATOM 1108 N N . LYS A 1 138 ? -7.329 9.672 -6.408 1.00 96.25 138 LYS A N 1
ATOM 1109 C CA . LYS A 1 138 ? -6.061 9.938 -7.090 1.00 96.25 138 LYS A CA 1
ATOM 1110 C C . LYS A 1 138 ? -4.924 10.235 -6.123 1.00 96.25 138 LYS A C 1
ATOM 1112 O O . LYS A 1 138 ? -5.136 10.823 -5.069 1.00 96.25 138 LYS A O 1
ATOM 1117 N N . LEU A 1 139 ? -3.720 9.854 -6.522 1.00 95.38 139 LEU A N 1
ATOM 1118 C CA . LEU A 1 139 ? -2.441 10.219 -5.932 1.00 95.38 139 LEU A CA 1
ATOM 1119 C C . LEU A 1 139 ? -1.767 11.207 -6.897 1.00 95.38 139 LEU A C 1
ATOM 1121 O O . LEU A 1 139 ? -1.513 10.848 -8.049 1.00 95.38 139 LEU A O 1
ATOM 1125 N N . ILE A 1 140 ? -1.537 12.443 -6.444 1.00 93.31 140 ILE A N 1
ATOM 1126 C CA . ILE A 1 140 ? -0.973 13.554 -7.236 1.00 93.31 140 ILE A CA 1
ATOM 1127 C C . ILE A 1 140 ? 0.172 14.265 -6.518 1.00 93.31 140 ILE A C 1
ATOM 1129 O O . ILE A 1 140 ? 0.205 14.235 -5.264 1.00 93.31 140 ILE A O 1
#

Foldseek 3Di:
DFQFDDPDDQQVQQVDKDKDFQQDPFKDAQQQKWKWKFGDDPVRNVTDIDTQAGDGDIQGHGAMEMETEADDDPPVSHDPVSPPDHDYYHYSNTSGDAAQQAKMKMWMARNVVRDTPAMAIEGHRDDPPDFFDDDPRYTD

Sequence (140 aa):
KDFYAVDIPNRQLAGEWVDFYNSGSTNIVMDDVVLYHMAYTREKPNGEWKEVMDFQGTLAVGKSVRIHSGGEVPLTQLNQIDITGVDHHLFTGKGYIWNNSKSDTAGLWDRNRKIWIDKASYDAYPPEGKILKRYGDKLI

Radius of gyration: 14.67 Å; chains: 1; bounding box: 36×26×37 Å

Secondary structure (DSSP, 8-state):
--SB-SS--HHHHTTSEEEEE--SSS-EE-TTEEEEEEE--SS-TT-EEEEEEE--SEE-TT-EEEEESBS---GGGS-HHHHSS-SEEEE-SB-B---SSS-EEEEEEETTTTEEEEEEEE-SSPPTT----EETTEE-

pLDDT: mean 92.23, std 7.29, range [51.88, 98.38]